Protein AF-A0AAP0K465-F1 (afdb_monomer_lite)

Sequence (63 aa):
MILPFKIEVACAMHPTNDVFINFASFRSATASSIAALKQPTIRVIAIIAEGVPDLSKTGAYEG

Radius of gyration: 13.32 Å; chains: 1; bounding box: 43×26×23 Å

InterPro domains:
  IPR002020 Citrate synthase [PTHR23118] (6-55)

Secondary structure (DSSP, 8-state):
------HHHHHHH-TT--EEEE---TTTHHHHHHHHHTSTT--EEEE--S----GGGTTTT--

pLDDT: mean 87.77, std 14.78, range [46.09, 98.06]

Foldseek 3Di:
DDDDPALQVVCVVVVQDAEAEDPDELVCQVVVVVRNVPRPRHNYYHYPYDPNDPVVVVCNPPD

Structure (mmCIF, N/CA/C/O backbone):
data_AF-A0AAP0K465-F1
#
_entry.id   AF-A0AAP0K465-F1
#
loop_
_atom_site.group_PDB
_atom_site.id
_atom_site.type_symbol
_atom_site.label_atom_id
_atom_site.label_alt_id
_atom_site.label_comp_id
_atom_site.label_asym_id
_atom_site.label_entity_id
_atom_site.label_seq_id
_atom_site.pdbx_PDB_ins_code
_atom_site.Cartn_x
_atom_site.Cartn_y
_atom_site.Cartn_z
_atom_site.occupancy
_atom_site.B_iso_or_equiv
_atom_site.auth_seq_id
_atom_site.auth_comp_id
_atom_site.auth_asym_id
_atom_site.auth_atom_id
_atom_site.pdbx_PDB_model_num
ATOM 1 N N . MET A 1 1 ? 25.136 3.699 1.399 1.00 50.03 1 MET A N 1
ATOM 2 C CA . MET A 1 1 ? 24.050 4.225 0.546 1.00 50.03 1 MET A CA 1
ATOM 3 C C . MET A 1 1 ? 22.739 3.943 1.264 1.00 50.03 1 MET A C 1
ATOM 5 O O . MET A 1 1 ? 22.334 2.793 1.305 1.00 50.03 1 MET A O 1
ATOM 9 N N . ILE A 1 2 ? 22.147 4.938 1.930 1.00 64.06 2 ILE A N 1
ATOM 10 C CA . ILE A 1 2 ? 20.816 4.788 2.538 1.00 64.06 2 ILE A CA 1
ATOM 11 C C . ILE A 1 2 ? 19.824 5.195 1.456 1.00 64.06 2 ILE A C 1
ATOM 13 O O . ILE A 1 2 ? 19.776 6.364 1.076 1.00 64.06 2 ILE A O 1
ATOM 17 N N . LEU A 1 3 ? 19.104 4.225 0.896 1.00 60.75 3 LEU A N 1
ATOM 18 C CA . LEU A 1 3 ? 18.010 4.533 -0.016 1.00 60.75 3 LEU A CA 1
ATOM 19 C C . LEU A 1 3 ? 16.876 5.200 0.781 1.00 60.75 3 LEU A C 1
ATOM 21 O O . LEU A 1 3 ? 16.634 4.819 1.928 1.00 60.75 3 LEU A O 1
ATOM 25 N N . PRO A 1 4 ? 16.196 6.210 0.216 1.00 69.88 4 PRO A N 1
ATOM 26 C CA . PRO A 1 4 ? 15.102 6.870 0.909 1.00 69.88 4 PRO A CA 1
ATOM 27 C C . PRO A 1 4 ? 13.959 5.875 1.153 1.00 69.88 4 PRO A C 1
ATOM 29 O O . PRO A 1 4 ? 13.626 5.084 0.271 1.00 69.88 4 PRO A O 1
ATOM 32 N N . PHE A 1 5 ? 13.342 5.941 2.337 1.00 82.12 5 PHE A N 1
ATOM 33 C CA . PHE A 1 5 ? 12.169 5.142 2.713 1.00 82.12 5 PHE A CA 1
ATOM 34 C C . PHE A 1 5 ? 10.926 5.614 1.943 1.00 82.12 5 PHE A C 1
ATOM 36 O O . PHE A 1 5 ? 10.067 6.316 2.473 1.00 82.12 5 PHE A O 1
ATOM 43 N N . LYS A 1 6 ? 10.878 5.278 0.654 1.00 92.38 6 LYS A N 1
ATOM 44 C CA . LYS A 1 6 ? 9.833 5.652 -0.300 1.00 92.38 6 LYS A CA 1
ATOM 45 C C . LYS A 1 6 ? 9.226 4.408 -0.937 1.00 92.38 6 LYS A C 1
ATOM 47 O O . LYS A 1 6 ? 9.940 3.448 -1.227 1.00 92.38 6 LYS A O 1
ATOM 52 N N . ILE A 1 7 ? 7.918 4.452 -1.180 1.00 94.81 7 ILE A N 1
ATOM 53 C CA . ILE A 1 7 ? 7.157 3.330 -1.745 1.00 94.81 7 ILE A CA 1
ATOM 54 C C . ILE A 1 7 ? 7.682 2.981 -3.145 1.00 94.81 7 ILE A C 1
ATOM 56 O O . ILE A 1 7 ? 7.884 1.810 -3.443 1.00 94.81 7 ILE A O 1
ATOM 60 N N . GLU A 1 8 ? 8.003 3.986 -3.965 1.00 94.81 8 GLU A N 1
ATOM 61 C CA . GLU A 1 8 ? 8.512 3.804 -5.331 1.00 94.81 8 GLU A CA 1
ATOM 62 C C . GLU A 1 8 ? 9.823 3.011 -5.348 1.00 94.81 8 GLU A C 1
ATOM 64 O O . GLU A 1 8 ? 10.022 2.124 -6.175 1.00 94.81 8 GLU A O 1
ATOM 69 N N . VAL A 1 9 ? 10.719 3.316 -4.404 1.00 94.81 9 VAL A N 1
ATOM 70 C CA . VAL A 1 9 ? 12.020 2.650 -4.302 1.00 94.81 9 VAL A CA 1
ATOM 71 C C . VAL A 1 9 ? 11.841 1.198 -3.868 1.00 94.81 9 VAL A C 1
ATOM 73 O O . VAL A 1 9 ? 12.471 0.313 -4.439 1.00 94.81 9 VAL A O 1
ATOM 76 N N . ALA A 1 10 ? 10.949 0.935 -2.909 1.00 94.12 10 ALA A N 1
ATOM 77 C CA . ALA A 1 10 ? 10.638 -0.427 -2.487 1.00 94.12 10 ALA A CA 1
ATOM 78 C C . ALA A 1 10 ? 10.033 -1.255 -3.635 1.00 94.12 10 ALA A C 1
ATOM 80 O O . ALA A 1 10 ? 10.473 -2.376 -3.878 1.00 94.12 10 ALA A O 1
ATOM 81 N N . CYS A 1 11 ? 9.083 -0.695 -4.388 1.00 95.25 11 CYS A N 1
ATOM 82 C CA . CYS A 1 11 ? 8.478 -1.374 -5.536 1.00 95.25 11 CYS A CA 1
ATOM 83 C C . CYS A 1 11 ? 9.484 -1.627 -6.669 1.00 95.25 11 CYS A C 1
ATOM 85 O O . CYS A 1 11 ? 9.458 -2.696 -7.272 1.00 95.25 11 CYS A O 1
ATOM 87 N N . ALA A 1 12 ? 10.413 -0.700 -6.925 1.00 94.06 12 ALA A N 1
ATOM 88 C CA . ALA A 1 12 ? 11.471 -0.898 -7.917 1.00 94.06 12 ALA A CA 1
ATOM 89 C C . ALA A 1 12 ? 12.441 -2.032 -7.535 1.00 94.06 12 ALA A C 1
ATOM 91 O O . ALA A 1 12 ? 12.888 -2.781 -8.401 1.00 94.06 12 ALA A O 1
ATOM 92 N N . MET A 1 13 ? 12.745 -2.181 -6.241 1.00 95.06 13 MET A N 1
ATOM 93 C CA . MET A 1 13 ? 13.604 -3.257 -5.727 1.00 95.06 13 MET A CA 1
ATOM 94 C C . MET A 1 13 ? 12.893 -4.617 -5.656 1.00 95.06 13 MET A C 1
ATOM 96 O O . MET A 1 13 ? 13.555 -5.654 -5.649 1.00 95.06 13 MET A O 1
ATOM 100 N N . HIS A 1 14 ? 11.558 -4.622 -5.616 1.00 94.94 14 HIS A N 1
ATOM 101 C CA . HIS A 1 14 ? 10.728 -5.822 -5.491 1.00 94.94 14 HIS A CA 1
ATOM 102 C C . HIS A 1 14 ? 9.621 -5.856 -6.566 1.00 94.94 14 HIS A C 1
ATOM 104 O O . HIS A 1 14 ? 8.436 -5.771 -6.236 1.00 94.94 14 HIS A O 1
ATOM 110 N N . PRO A 1 15 ? 9.979 -6.006 -7.857 1.00 95.38 15 PRO A N 1
ATOM 111 C CA . PRO A 1 15 ? 9.047 -5.840 -8.978 1.00 95.38 15 PRO A CA 1
ATOM 112 C C . PRO A 1 15 ? 7.987 -6.949 -9.097 1.00 95.38 15 PRO A C 1
ATOM 114 O O . PRO A 1 15 ? 7.075 -6.844 -9.911 1.00 95.38 15 PRO A O 1
ATOM 117 N N . THR A 1 16 ? 8.101 -8.023 -8.316 1.00 96.94 16 THR A N 1
ATOM 118 C CA . THR A 1 16 ? 7.131 -9.127 -8.278 1.00 96.94 16 THR A CA 1
ATOM 119 C C . THR A 1 16 ? 6.053 -8.944 -7.216 1.00 96.94 16 THR A C 1
ATOM 121 O O . THR A 1 16 ? 5.107 -9.722 -7.188 1.00 96.94 16 THR A O 1
ATOM 124 N N . ASN A 1 17 ? 6.197 -7.963 -6.319 1.00 95.44 17 ASN A N 1
ATOM 125 C CA . ASN A 1 17 ? 5.233 -7.751 -5.248 1.00 95.44 17 ASN A CA 1
ATOM 126 C C . ASN A 1 17 ? 3.983 -7.061 -5.794 1.00 95.44 17 ASN A C 1
ATOM 128 O O . ASN A 1 17 ? 4.065 -6.000 -6.417 1.00 95.44 17 ASN A O 1
ATOM 132 N N . ASP A 1 18 ? 2.834 -7.649 -5.489 1.00 97.38 18 ASP A N 1
ATOM 133 C CA . ASP A 1 18 ? 1.516 -7.242 -5.966 1.00 97.38 18 ASP A CA 1
ATOM 134 C C . ASP A 1 18 ? 0.540 -6.865 -4.839 1.00 97.38 18 ASP A C 1
ATOM 136 O O . ASP A 1 18 ? -0.495 -6.242 -5.093 1.00 97.38 18 ASP A O 1
ATOM 140 N N . VAL A 1 19 ? 0.885 -7.167 -3.586 1.00 98.00 19 VAL A N 1
ATOM 141 C CA . VAL A 1 19 ? 0.103 -6.815 -2.394 1.00 98.00 19 VAL A CA 1
ATOM 142 C C . VAL A 1 19 ? 0.840 -5.777 -1.546 1.00 98.00 19 VAL A C 1
ATOM 144 O O . VAL A 1 19 ? 2.009 -5.953 -1.202 1.00 98.00 19 VAL A O 1
ATOM 147 N N . PHE A 1 20 ? 0.135 -4.715 -1.145 1.00 98.00 20 PHE A N 1
ATOM 148 C CA . PHE A 1 20 ? 0.614 -3.708 -0.195 1.00 98.00 20 PHE A CA 1
ATOM 149 C C . PHE A 1 20 ? -0.212 -3.741 1.099 1.00 98.00 20 PHE A C 1
ATOM 151 O O . PHE A 1 20 ? -1.417 -3.489 1.087 1.00 98.00 20 PHE A O 1
ATOM 158 N N . ILE A 1 21 ? 0.426 -4.034 2.235 1.00 97.88 21 ILE A N 1
ATOM 159 C CA . ILE A 1 21 ? -0.234 -4.050 3.551 1.00 97.88 21 ILE A CA 1
ATOM 160 C C . ILE A 1 21 ? 0.062 -2.730 4.264 1.00 97.88 21 ILE A C 1
ATOM 162 O O . ILE A 1 21 ? 1.207 -2.434 4.606 1.00 97.88 21 ILE A O 1
ATOM 166 N N . ASN A 1 22 ? -0.974 -1.926 4.480 1.00 97.12 22 ASN A N 1
ATOM 167 C CA . ASN A 1 22 ? -0.858 -0.558 4.956 1.00 97.12 22 ASN A CA 1
ATOM 168 C C . ASN A 1 22 ? -1.223 -0.435 6.443 1.00 97.12 22 ASN A C 1
ATOM 170 O O . ASN A 1 22 ? -2.399 -0.427 6.814 1.00 97.12 22 ASN A O 1
ATOM 174 N 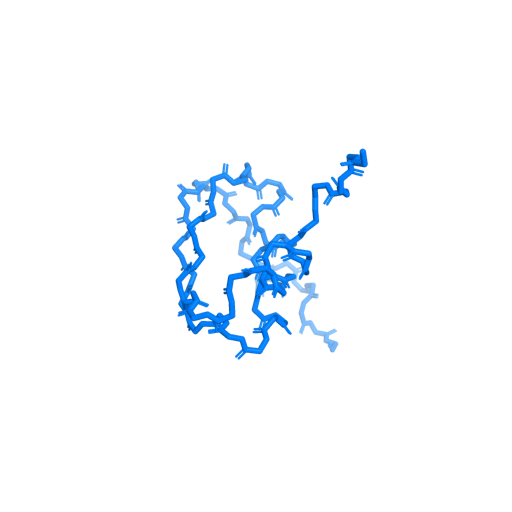N . PHE A 1 23 ? -0.193 -0.283 7.278 1.00 97.06 23 PHE A N 1
ATOM 175 C CA . PHE A 1 23 ? -0.294 -0.008 8.719 1.00 97.06 23 PHE A CA 1
ATOM 176 C C . PHE A 1 23 ? -0.182 1.487 9.067 1.00 97.06 23 PHE A C 1
ATOM 178 O O . PHE A 1 23 ? -0.022 1.845 10.234 1.00 97.06 23 PHE A O 1
ATOM 185 N N . ALA A 1 24 ? -0.223 2.381 8.074 1.00 95.56 24 ALA A N 1
ATOM 186 C CA . ALA A 1 24 ? -0.239 3.817 8.332 1.00 95.56 24 ALA A CA 1
ATOM 187 C C . ALA A 1 24 ? -1.469 4.198 9.175 1.00 95.56 24 ALA A C 1
ATOM 189 O O . ALA A 1 24 ? -2.525 3.588 9.036 1.00 95.56 24 ALA A O 1
ATOM 190 N N . SER A 1 25 ? -1.351 5.208 10.042 1.00 95.38 25 SER A N 1
ATOM 191 C CA . SER A 1 25 ? -2.478 5.665 10.866 1.00 95.38 25 SER A CA 1
ATOM 192 C C . SER A 1 25 ? -3.616 6.229 10.007 1.00 95.38 25 SER A C 1
ATOM 194 O O . SER A 1 25 ? -3.410 6.597 8.851 1.00 95.38 25 SER A O 1
ATOM 196 N N . PHE A 1 26 ? -4.819 6.372 10.573 1.00 93.12 26 PHE A N 1
ATOM 197 C CA . PHE A 1 26 ? -6.006 6.812 9.823 1.00 93.12 26 PHE A CA 1
ATOM 198 C C . PHE A 1 26 ? -5.832 8.146 9.074 1.00 93.12 26 PHE A C 1
ATOM 200 O O . PHE A 1 26 ? -6.474 8.378 8.053 1.00 93.12 26 PHE A O 1
ATOM 207 N N . ARG A 1 27 ? -4.940 9.021 9.565 1.00 91.19 27 ARG A N 1
ATOM 208 C CA . ARG A 1 27 ? -4.622 10.318 8.947 1.00 91.19 27 ARG A CA 1
ATOM 209 C C . ARG A 1 27 ? -3.805 10.178 7.663 1.00 91.19 27 ARG A C 1
ATOM 211 O O . ARG A 1 27 ? -3.892 11.042 6.799 1.00 91.19 27 ARG A O 1
ATOM 218 N N . SER A 1 28 ? -2.991 9.131 7.554 1.00 93.44 28 SER A N 1
ATOM 219 C CA . SER A 1 28 ? -2.065 8.912 6.437 1.00 93.44 28 SER A CA 1
ATOM 220 C C . SER A 1 28 ? -2.426 7.711 5.565 1.00 93.44 28 SER A C 1
ATOM 222 O O . SER A 1 28 ? -1.940 7.639 4.438 1.00 93.44 28 SER A O 1
ATOM 224 N N . ALA A 1 29 ? -3.310 6.824 6.029 1.00 95.50 29 ALA A N 1
ATOM 225 C CA . ALA A 1 29 ? -3.736 5.616 5.326 1.00 95.50 29 ALA A CA 1
ATOM 226 C C . ALA A 1 29 ? -4.243 5.895 3.905 1.00 95.50 29 ALA A C 1
ATOM 228 O O . ALA A 1 29 ? -3.847 5.198 2.972 1.00 95.50 29 ALA A O 1
ATOM 229 N N . THR A 1 30 ? -5.054 6.937 3.704 1.00 94.06 30 THR A N 1
ATOM 230 C CA . THR A 1 30 ? -5.552 7.300 2.368 1.00 94.06 30 THR A CA 1
ATOM 231 C C . THR A 1 30 ? -4.417 7.722 1.437 1.00 94.06 30 THR A C 1
ATOM 233 O O . THR A 1 30 ? -4.275 7.176 0.345 1.00 94.06 30 THR A O 1
ATOM 236 N N . ALA A 1 31 ? -3.577 8.668 1.867 1.00 93.81 31 ALA A N 1
ATOM 237 C CA . ALA A 1 31 ? -2.504 9.205 1.033 1.00 93.81 31 ALA A CA 1
ATOM 238 C C . ALA A 1 31 ? -1.467 8.129 0.669 1.00 93.81 31 ALA A C 1
ATOM 240 O O . ALA A 1 31 ? -1.065 8.034 -0.491 1.00 93.81 31 ALA A O 1
ATOM 241 N N . SER A 1 32 ? -1.076 7.283 1.631 1.00 95.19 32 SER A N 1
ATOM 242 C CA . SER A 1 32 ? -0.134 6.189 1.376 1.00 95.19 32 SER A CA 1
ATOM 243 C C . SER A 1 32 ? -0.736 5.083 0.508 1.00 95.19 32 SER A C 1
ATOM 245 O O . SER A 1 32 ? -0.036 4.559 -0.356 1.00 95.19 32 SER A O 1
ATOM 247 N N . SER A 1 33 ? -2.031 4.776 0.652 1.00 95.88 33 SER A N 1
ATOM 248 C CA . SER A 1 33 ? -2.716 3.810 -0.221 1.00 95.88 33 SER A CA 1
ATOM 249 C C . SER A 1 33 ? -2.795 4.311 -1.661 1.00 95.88 33 SER A C 1
ATOM 251 O O . SER A 1 33 ? -2.491 3.565 -2.583 1.00 95.88 33 SER A O 1
ATOM 253 N N . ILE A 1 34 ? -3.130 5.589 -1.875 1.00 94.31 34 ILE A N 1
ATOM 254 C CA . ILE A 1 34 ? -3.151 6.188 -3.219 1.00 94.31 34 ILE A CA 1
ATOM 255 C C .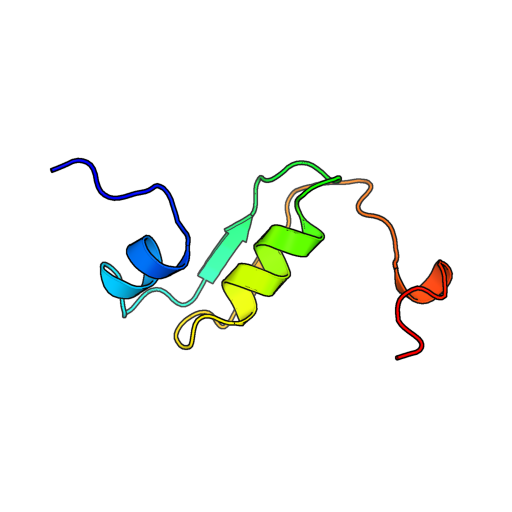 ILE A 1 34 ? -1.749 6.167 -3.845 1.00 94.31 34 ILE A C 1
ATOM 257 O O . ILE A 1 34 ? -1.606 5.844 -5.021 1.00 94.31 34 ILE A O 1
ATOM 261 N N . ALA A 1 35 ? -0.702 6.487 -3.077 1.00 95.56 35 ALA A N 1
ATOM 262 C CA . ALA A 1 35 ? 0.677 6.418 -3.560 1.00 95.56 35 ALA A CA 1
ATOM 263 C C . ALA A 1 35 ? 1.105 4.984 -3.934 1.00 95.56 35 ALA A C 1
ATOM 265 O O . ALA A 1 35 ? 1.778 4.793 -4.948 1.00 95.56 35 ALA A O 1
ATOM 266 N N . ALA A 1 36 ? 0.678 3.981 -3.160 1.00 96.62 36 ALA A N 1
ATOM 267 C CA . ALA A 1 36 ? 0.914 2.572 -3.463 1.00 96.62 36 ALA A CA 1
ATOM 268 C C . ALA A 1 36 ? 0.127 2.086 -4.695 1.00 96.62 36 ALA A C 1
ATOM 270 O O . ALA A 1 36 ? 0.707 1.406 -5.534 1.00 96.62 36 ALA A O 1
ATOM 271 N N . LEU A 1 37 ? -1.137 2.494 -4.877 1.00 95.38 37 LEU A N 1
ATOM 272 C CA . LEU A 1 37 ? -1.936 2.156 -6.072 1.00 95.38 37 LEU A CA 1
ATOM 273 C C . LEU A 1 37 ? -1.370 2.742 -7.371 1.00 95.38 37 LEU A C 1
ATOM 275 O O . LEU A 1 37 ? -1.656 2.230 -8.448 1.00 95.38 37 LEU A O 1
ATOM 279 N N . LYS A 1 38 ? -0.579 3.819 -7.289 1.00 96.06 38 LYS A N 1
ATOM 280 C CA . LYS A 1 38 ? 0.124 4.383 -8.452 1.00 96.06 38 LYS A CA 1
ATOM 281 C C . LYS A 1 38 ? 1.302 3.523 -8.912 1.00 96.06 38 LYS A C 1
ATOM 283 O O . LYS A 1 38 ? 1.810 3.749 -10.007 1.00 96.06 38 LYS A O 1
ATOM 288 N N . GLN A 1 39 ? 1.757 2.569 -8.098 1.00 96.94 39 GLN A N 1
ATOM 289 C CA . GLN A 1 39 ? 2.843 1.677 -8.483 1.00 96.94 39 GLN A CA 1
ATOM 290 C C . GLN A 1 39 ? 2.312 0.584 -9.417 1.00 96.94 39 GLN A C 1
ATOM 292 O O . GLN A 1 39 ? 1.310 -0.053 -9.097 1.00 96.94 39 GLN A O 1
ATOM 297 N N . PRO A 1 40 ? 2.981 0.316 -10.552 1.00 96.25 40 PRO A N 1
ATOM 298 C CA . PRO A 1 40 ? 2.437 -0.544 -11.605 1.00 96.25 40 PRO A CA 1
ATOM 299 C C . PRO A 1 40 ? 2.230 -2.000 -11.169 1.00 96.25 40 PRO A C 1
ATOM 301 O O . PRO A 1 40 ? 1.371 -2.689 -11.720 1.00 96.25 40 PRO A O 1
ATOM 304 N N . THR A 1 41 ? 3.007 -2.473 -10.193 1.00 97.12 41 THR A N 1
ATOM 305 C CA . THR A 1 41 ? 2.969 -3.866 -9.735 1.00 97.12 41 THR A CA 1
ATOM 306 C C . THR A 1 41 ? 1.896 -4.107 -8.679 1.00 97.12 41 THR A C 1
ATOM 308 O O . THR A 1 41 ? 1.399 -5.222 -8.582 1.00 97.12 41 THR A O 1
ATOM 311 N N . ILE A 1 42 ? 1.484 -3.084 -7.921 1.00 98.06 42 ILE A N 1
ATOM 312 C CA . ILE A 1 42 ? 0.549 -3.241 -6.803 1.00 98.06 42 ILE A CA 1
ATOM 313 C C . ILE A 1 42 ? -0.882 -3.368 -7.325 1.00 98.06 42 ILE A C 1
ATOM 315 O O . ILE A 1 42 ? -1.404 -2.502 -8.025 1.00 98.06 42 ILE A O 1
ATOM 319 N N . ARG A 1 43 ? -1.526 -4.479 -6.972 1.00 97.06 43 ARG A N 1
ATOM 320 C CA . ARG A 1 43 ? -2.879 -4.856 -7.399 1.00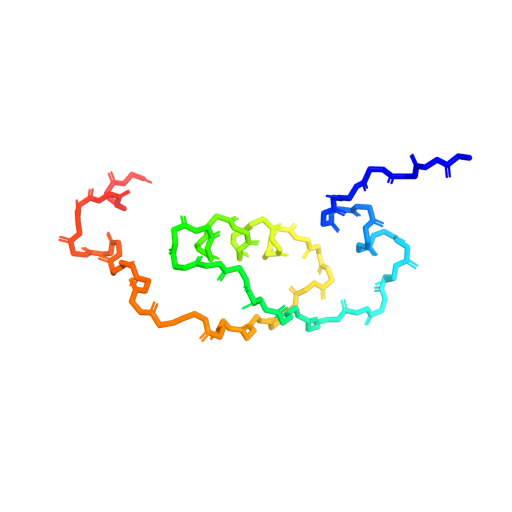 97.06 43 ARG A CA 1
ATOM 321 C C . ARG A 1 43 ? -3.873 -4.838 -6.247 1.00 97.06 43 ARG A C 1
ATOM 323 O O . ARG A 1 43 ? -5.055 -4.596 -6.471 1.00 97.06 43 ARG A O 1
ATOM 330 N N . VAL A 1 44 ? -3.398 -5.099 -5.030 1.00 97.94 44 VAL A N 1
ATOM 331 C CA . VAL A 1 44 ? -4.227 -5.205 -3.825 1.00 97.94 44 VAL A CA 1
ATOM 332 C C . VAL A 1 44 ? -3.622 -4.371 -2.705 1.00 97.94 44 VAL A C 1
ATOM 334 O O . VAL A 1 44 ? -2.413 -4.412 -2.473 1.00 97.94 44 VAL A O 1
ATOM 337 N N . ILE A 1 45 ? -4.479 -3.653 -1.976 1.00 97.81 45 ILE A N 1
ATOM 338 C CA . ILE A 1 45 ? -4.101 -2.953 -0.748 1.00 97.81 45 ILE A CA 1
ATOM 339 C C . ILE A 1 45 ? -4.972 -3.425 0.409 1.00 97.81 45 ILE A C 1
ATOM 341 O O . ILE A 1 45 ? -6.194 -3.311 0.354 1.00 97.81 45 ILE A O 1
ATOM 345 N N . ALA A 1 46 ? -4.333 -3.901 1.477 1.00 97.75 46 ALA A N 1
ATOM 346 C CA . ALA A 1 46 ? -4.987 -4.170 2.752 1.00 97.75 46 ALA A CA 1
ATOM 347 C C . ALA A 1 46 ? -4.755 -2.984 3.698 1.00 97.75 46 AL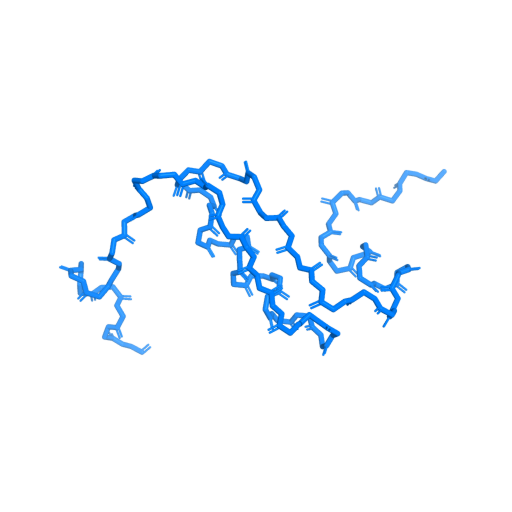A A C 1
ATOM 349 O O . ALA A 1 46 ? -3.620 -2.730 4.098 1.00 97.75 46 ALA A O 1
ATOM 350 N N . ILE A 1 47 ? -5.812 -2.246 4.045 1.00 96.81 47 ILE A N 1
ATOM 351 C CA . ILE A 1 47 ? -5.744 -1.111 4.978 1.00 96.81 47 ILE A CA 1
ATOM 352 C C . ILE A 1 47 ? -6.151 -1.596 6.364 1.00 96.81 47 ILE A C 1
ATOM 354 O O . ILE A 1 47 ? -7.269 -2.067 6.547 1.00 96.81 47 ILE A O 1
ATOM 358 N N . ILE A 1 48 ? -5.241 -1.475 7.332 1.00 97.50 48 ILE A N 1
ATOM 359 C CA . ILE A 1 48 ? -5.469 -1.961 8.701 1.00 97.50 48 ILE A CA 1
ATOM 360 C C . ILE A 1 48 ? -6.052 -0.870 9.608 1.00 97.50 48 ILE A C 1
ATOM 362 O O . ILE A 1 48 ? -6.696 -1.171 10.609 1.00 97.50 48 ILE A O 1
ATOM 366 N N . ALA A 1 49 ? -5.834 0.404 9.274 1.00 96.25 49 ALA A N 1
ATOM 367 C CA . ALA A 1 49 ? -6.305 1.515 10.091 1.00 96.25 49 ALA A CA 1
ATOM 368 C C . ALA A 1 49 ? -7.836 1.600 10.158 1.00 96.25 49 ALA A C 1
ATOM 370 O O . ALA A 1 49 ? -8.514 1.642 9.132 1.00 96.25 49 ALA A O 1
ATOM 371 N N . GLU A 1 50 ? -8.357 1.737 11.376 1.00 94.75 50 GLU A N 1
ATOM 372 C CA . GLU A 1 50 ? -9.744 2.113 11.649 1.00 94.75 50 GLU A CA 1
ATOM 373 C C . GLU A 1 50 ? -9.906 3.645 11.637 1.00 94.75 50 GLU A C 1
ATOM 375 O O . GLU A 1 50 ? -8.951 4.385 11.879 1.00 94.75 50 GLU A O 1
ATOM 380 N N . GLY A 1 51 ? -11.119 4.138 11.371 1.00 91.31 51 GLY A N 1
ATOM 381 C CA . GLY A 1 51 ? -11.443 5.565 11.474 1.00 91.31 51 GLY A CA 1
ATOM 382 C C . GLY A 1 51 ? -10.912 6.413 10.317 1.00 91.31 51 GLY A C 1
ATOM 383 O O . GLY A 1 51 ? -10.839 7.638 10.434 1.00 91.31 51 GLY A O 1
ATOM 384 N N . VAL A 1 52 ? -10.530 5.782 9.201 1.00 90.81 52 VAL A N 1
ATOM 385 C CA . VAL A 1 52 ? -10.188 6.487 7.959 1.00 90.81 52 VAL A CA 1
ATOM 386 C C . VAL A 1 52 ? -11.427 7.260 7.485 1.00 90.81 52 VAL A C 1
ATOM 388 O O . VAL A 1 52 ? -12.486 6.647 7.331 1.00 90.81 52 VAL A O 1
ATOM 391 N N . PRO A 1 53 ? -11.339 8.587 7.271 1.00 85.38 53 PRO A N 1
ATOM 392 C CA . PRO A 1 53 ? -12.485 9.377 6.846 1.00 85.38 53 PRO A CA 1
ATOM 393 C C . PRO A 1 53 ? -13.040 8.896 5.507 1.00 85.38 53 PRO A C 1
ATOM 395 O O . PRO A 1 53 ? -12.291 8.703 4.547 1.00 85.38 53 PR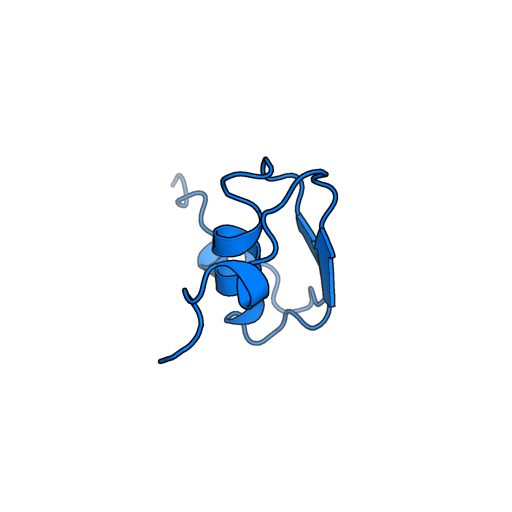O A O 1
ATOM 398 N N . ASP A 1 54 ? -14.362 8.764 5.433 1.00 83.25 54 ASP A N 1
ATOM 399 C CA . ASP A 1 54 ? -15.062 8.535 4.175 1.00 83.25 54 ASP A CA 1
ATOM 400 C C . ASP A 1 54 ? -15.103 9.844 3.388 1.00 83.25 54 ASP A C 1
ATOM 402 O O . ASP A 1 54 ? -15.940 10.720 3.611 1.00 83.25 54 ASP A O 1
ATOM 406 N N . LEU A 1 55 ? -14.147 9.983 2.479 1.00 76.12 55 LEU A N 1
ATOM 407 C CA . LEU A 1 55 ? -13.964 11.195 1.699 1.00 76.12 55 LEU A CA 1
ATOM 408 C C . LEU A 1 55 ? -15.093 11.413 0.664 1.00 76.12 55 LEU A C 1
ATOM 410 O O . LEU A 1 55 ? -15.261 12.531 0.182 1.00 76.12 55 LEU A O 1
ATOM 414 N N . SER A 1 56 ? -15.935 10.405 0.378 1.00 72.88 56 SER A N 1
ATOM 415 C CA . SER A 1 56 ? -17.155 10.605 -0.429 1.00 72.88 56 SER A CA 1
ATOM 416 C C . SER A 1 56 ? -18.186 11.480 0.290 1.00 72.88 56 SER A C 1
ATOM 418 O O . SER A 1 56 ? -18.952 12.200 -0.343 1.00 72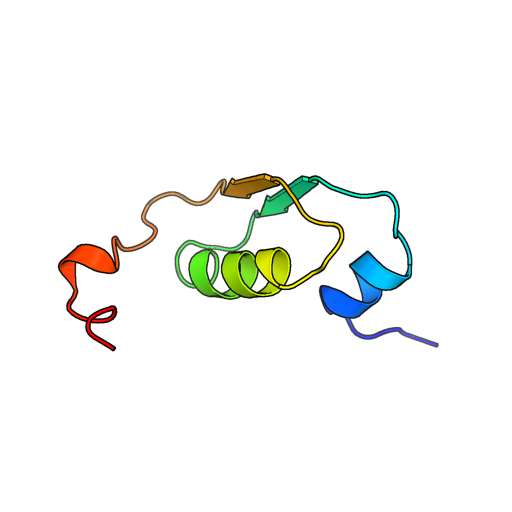.88 56 SER A O 1
ATOM 420 N N . LYS A 1 57 ? -18.161 11.483 1.627 1.00 67.19 57 LYS A N 1
ATOM 421 C CA . LYS A 1 57 ? -19.079 12.262 2.467 1.00 67.19 57 LYS A CA 1
ATOM 422 C C . LYS A 1 57 ? -18.572 13.663 2.780 1.00 67.19 57 LYS A C 1
ATOM 424 O O . LYS A 1 57 ? -19.310 14.456 3.356 1.00 67.19 57 LYS A O 1
ATOM 429 N N . THR A 1 58 ? -17.325 13.976 2.436 1.00 62.16 58 THR A N 1
ATOM 430 C CA . THR A 1 58 ? -16.705 15.265 2.769 1.00 62.16 58 THR A CA 1
ATOM 431 C C . THR A 1 58 ? -16.729 16.263 1.613 1.00 62.16 58 THR A C 1
ATOM 433 O O . THR A 1 58 ? -16.177 17.350 1.758 1.00 62.16 58 THR A O 1
ATOM 436 N N . GLY A 1 59 ? -17.331 15.917 0.465 1.00 59.03 59 GLY A N 1
ATOM 437 C CA . GLY A 1 59 ? -17.316 16.755 -0.744 1.00 59.03 59 GLY A CA 1
ATOM 438 C C . GLY A 1 59 ? -15.916 16.950 -1.344 1.00 59.03 59 GLY A C 1
ATOM 439 O O . GLY A 1 59 ? -15.742 17.729 -2.271 1.00 59.03 59 GLY A O 1
ATOM 440 N N . ALA A 1 60 ? -14.904 16.242 -0.829 1.00 59.19 60 ALA A N 1
ATOM 441 C CA . ALA A 1 60 ? -13.507 16.379 -1.241 1.00 59.19 60 ALA A CA 1
ATOM 442 C C . ALA A 1 60 ? -13.169 15.617 -2.537 1.00 59.19 60 ALA A C 1
ATOM 444 O O . ALA A 1 60 ? -12.032 15.684 -2.999 1.00 59.19 60 ALA A O 1
ATOM 445 N N . TYR A 1 61 ? -14.136 14.884 -3.098 1.00 52.41 61 TYR A N 1
ATOM 446 C CA . TYR A 1 61 ? -14.009 14.121 -4.344 1.00 52.41 61 TYR A CA 1
ATOM 447 C C . TYR A 1 61 ? -14.884 14.644 -5.491 1.00 52.41 61 TYR A C 1
ATOM 449 O O . TYR A 1 61 ? -15.002 13.974 -6.513 1.00 52.41 61 TYR A O 1
ATOM 457 N N . GLU A 1 62 ? -15.489 15.826 -5.355 1.00 47.84 62 GLU A N 1
ATOM 458 C CA . GLU A 1 62 ? -16.042 16.527 -6.517 1.00 47.84 62 GLU A CA 1
ATOM 459 C C . GLU A 1 62 ? -14.913 17.305 -7.207 1.00 47.84 62 GLU A C 1
ATOM 461 O O . GLU A 1 62 ? -14.649 18.464 -6.891 1.00 47.84 62 GLU A O 1
ATOM 466 N N . GLY A 1 63 ? -14.185 16.622 -8.096 1.00 46.09 63 GLY A N 1
ATOM 467 C CA . GLY A 1 63 ? -13.076 17.186 -8.873 1.00 46.09 63 GLY A CA 1
ATOM 468 C C . GLY A 1 63 ? -12.333 16.146 -9.690 1.00 46.09 63 GLY A C 1
ATOM 469 O O . GLY A 1 63 ? -11.527 15.407 -9.083 1.00 46.09 63 GLY A O 1
#

Organism: NCBI:txid461633